Protein AF-A0A2W4MBW8-F1 (afdb_monomer)

Radius of gyration: 52.77 Å; Cα contacts (8 Å, |Δi|>4): 82; chains: 1; bounding box: 98×59×140 Å

Mean predicted aligned error: 17.81 Å

Nearest PDB structures (foldseek):
  8txr-assembly1_C  TM=4.394E-01  e=2.102E-05  Escherichia coli
  8txr-assembly1_A  TM=4.352E-01  e=1.232E-04  Escherichia coli
  4o8t-assembly1_B  TM=6.665E-01  e=8.297E+00  Streptococcus pneumoniae R6

Foldseek 3Di:
DCPVVVVVVVVVVVVVVVVVVVVVVVVVVVVVVVVVVVVVVVCVVPDCVVVVVVVVVVVVVVVVVVVVVVVVVVVVVVVVVVVVVVVCCVPPVLVVLVVVDWFKAFPVRHTDPDLVVDDQQGWIWTHHNDDIDIDGHHDGDDDDDPDPPDDDDDD

Sequence (155 aa):
MHPALALRQRAQHLSGLEQRLARALRHDLAARRARLDRDLARLRYASPAPRVTAASTRLTASRRALGAAMRGRIEHARAHLRLASGKLHTVSPLATLQRGYAIVSDATGAVLSDAAGVRPGDRVQARLARGRLVARVERTLPDDPPGDDAPPGTS

Solvent-accessible surface area (backbone atoms only — not comparable to full-atom values): 9097 Å² total; per-residue (Å²): 136,67,69,70,58,57,51,52,53,53,51,52,51,49,53,53,51,51,54,50,50,57,50,51,53,50,50,52,55,50,53,50,48,58,48,51,53,51,52,52,49,48,51,59,72,68,44,58,61,67,60,50,53,53,49,52,52,50,52,53,52,52,52,52,53,50,54,52,52,51,52,53,52,51,53,51,51,51,52,50,49,52,52,52,52,52,50,50,52,74,71,32,72,64,50,52,19,67,74,75,42,64,54,41,19,43,85,87,66,49,74,60,91,56,65,88,81,59,55,64,71,40,56,34,35,36,38,44,68,78,64,74,46,79,48,64,38,77,71,77,75,82,81,79,75,84,77,86,81,73,79,82,82,90,128

Structure (mmCIF, N/CA/C/O backbone):
data_AF-A0A2W4MBW8-F1
#
_entry.id   AF-A0A2W4MBW8-F1
#
loop_
_atom_site.group_PDB
_atom_site.id
_atom_site.type_symbol
_atom_site.label_atom_id
_atom_site.label_alt_id
_atom_site.label_comp_id
_atom_site.label_asym_id
_atom_site.label_entity_id
_atom_site.label_seq_id
_atom_site.pdbx_PDB_ins_code
_atom_site.Cartn_x
_atom_site.Cartn_y
_atom_site.Cartn_z
_atom_site.occupancy
_atom_site.B_iso_or_equiv
_atom_site.auth_seq_id
_atom_site.auth_comp_id
_atom_site.auth_asym_id
_atom_site.auth_atom_id
_atom_site.pdbx_PDB_model_num
ATOM 1 N N . MET A 1 1 ? 47.587 1.873 -77.554 1.00 48.97 1 MET A N 1
ATOM 2 C CA . MET A 1 1 ? 47.582 1.395 -76.152 1.00 48.97 1 MET A CA 1
ATOM 3 C C . MET A 1 1 ? 46.584 2.227 -75.356 1.00 48.97 1 MET A C 1
ATOM 5 O O . MET A 1 1 ? 46.726 3.439 -75.368 1.00 48.97 1 MET A O 1
ATOM 9 N N . HIS A 1 2 ? 45.591 1.622 -74.690 1.00 60.22 2 HIS A N 1
ATOM 10 C CA . HIS A 1 2 ? 44.594 2.348 -73.878 1.00 60.22 2 HIS A CA 1
ATOM 11 C C . HIS A 1 2 ? 44.741 2.041 -72.366 1.00 60.22 2 HIS A C 1
ATOM 13 O O . HIS A 1 2 ? 43.897 1.351 -71.793 1.00 60.22 2 HIS A O 1
ATOM 19 N N . PRO A 1 3 ? 45.796 2.542 -71.691 1.00 72.44 3 PRO A N 1
ATOM 20 C CA . PRO A 1 3 ? 46.013 2.338 -70.252 1.00 72.44 3 PRO A CA 1
ATOM 21 C C . PRO A 1 3 ? 44.971 3.060 -69.377 1.00 72.44 3 PRO A C 1
ATOM 23 O O . PRO A 1 3 ? 44.592 2.558 -68.319 1.00 72.44 3 PRO A O 1
ATOM 26 N N . ALA A 1 4 ? 44.431 4.191 -69.845 1.00 75.38 4 ALA A N 1
ATOM 27 C CA . ALA A 1 4 ? 43.401 4.952 -69.133 1.00 75.38 4 ALA A CA 1
ATOM 28 C C . ALA A 1 4 ? 42.072 4.182 -68.989 1.00 75.38 4 ALA A C 1
ATOM 30 O O . ALA A 1 4 ? 41.365 4.333 -67.992 1.00 75.38 4 ALA A O 1
ATOM 31 N N . LEU A 1 5 ? 41.741 3.321 -69.957 1.00 78.50 5 LEU A N 1
ATOM 32 C CA . LEU A 1 5 ? 40.487 2.565 -69.959 1.00 78.50 5 LEU A CA 1
ATOM 33 C C . LEU A 1 5 ? 40.525 1.404 -68.950 1.00 78.50 5 LEU A C 1
ATOM 35 O O . LEU A 1 5 ? 39.565 1.197 -68.209 1.00 78.50 5 LEU A O 1
ATOM 39 N N . ALA A 1 6 ? 41.666 0.715 -68.849 1.00 80.31 6 ALA A N 1
ATOM 40 C CA . ALA A 1 6 ? 41.885 -0.356 -67.875 1.00 80.31 6 ALA A CA 1
ATOM 41 C C . ALA A 1 6 ? 41.901 0.163 -66.424 1.00 80.31 6 ALA A C 1
ATOM 43 O O . ALA A 1 6 ? 41.352 -0.481 -65.528 1.00 80.31 6 ALA A O 1
ATOM 44 N N . LEU A 1 7 ? 42.477 1.348 -66.184 1.00 85.94 7 LEU A N 1
ATOM 45 C CA . LEU A 1 7 ? 42.445 1.989 -64.867 1.00 85.94 7 LEU A CA 1
ATOM 46 C C . LEU A 1 7 ? 41.010 2.358 -64.460 1.00 85.94 7 LEU A C 1
ATOM 48 O O . LEU A 1 7 ? 40.602 2.107 -63.326 1.00 85.94 7 LEU A O 1
ATOM 52 N N . ARG A 1 8 ? 40.215 2.880 -65.403 1.00 84.75 8 ARG A N 1
ATOM 53 C CA . ARG A 1 8 ? 38.814 3.254 -65.168 1.00 84.75 8 ARG A CA 1
ATOM 54 C C . ARG A 1 8 ? 37.933 2.043 -64.852 1.00 84.75 8 ARG A C 1
ATOM 56 O O . ARG A 1 8 ? 37.125 2.114 -63.931 1.00 84.75 8 ARG A O 1
ATOM 63 N N . GLN A 1 9 ? 38.127 0.923 -65.551 1.00 86.56 9 GLN A N 1
ATOM 64 C CA . GLN A 1 9 ? 37.427 -0.335 -65.261 1.00 86.56 9 GLN A CA 1
ATOM 65 C C . GLN A 1 9 ? 37.790 -0.895 -63.878 1.00 86.56 9 GLN A C 1
ATOM 67 O O . GLN A 1 9 ? 36.906 -1.321 -63.135 1.00 86.56 9 GLN A O 1
ATOM 72 N N . ARG A 1 10 ? 39.074 -0.847 -63.493 1.00 86.88 10 ARG A N 1
ATOM 73 C CA . ARG A 1 10 ? 39.519 -1.259 -62.149 1.00 86.88 10 ARG A CA 1
ATOM 74 C C . ARG A 1 10 ? 38.924 -0.374 -61.050 1.00 86.88 10 ARG A C 1
ATOM 76 O O . ARG A 1 10 ? 38.456 -0.907 -60.049 1.00 86.88 10 ARG A O 1
ATOM 83 N N . ALA A 1 11 ? 38.870 0.943 -61.256 1.00 90.00 11 ALA A N 1
ATOM 84 C CA . ALA A 1 11 ? 38.243 1.876 -60.317 1.00 90.00 11 ALA A CA 1
ATOM 85 C C . ALA A 1 11 ? 36.728 1.631 -60.173 1.00 90.00 11 ALA A C 1
ATOM 87 O O . ALA A 1 11 ? 36.211 1.594 -59.059 1.00 90.00 11 ALA A O 1
ATOM 88 N N . GLN A 1 12 ? 36.022 1.387 -61.283 1.00 89.50 12 GLN A N 1
ATOM 89 C CA . GLN A 1 12 ? 34.594 1.042 -61.263 1.00 89.50 12 GLN A CA 1
ATOM 90 C C . GLN A 1 12 ? 34.324 -0.269 -60.516 1.00 89.50 12 GLN A C 1
ATOM 92 O O . GLN A 1 12 ? 33.377 -0.350 -59.733 1.00 89.50 12 GLN A O 1
ATOM 97 N N . HIS A 1 13 ? 35.169 -1.284 -60.720 1.00 92.38 13 HIS A N 1
ATOM 98 C CA . HIS A 1 13 ? 35.059 -2.550 -60.001 1.00 92.38 13 HIS A CA 1
ATOM 99 C C . HIS A 1 13 ? 35.279 -2.347 -58.492 1.00 92.38 13 HIS A C 1
ATOM 101 O O . HIS A 1 13 ? 34.478 -2.837 -57.694 1.00 92.38 13 HIS A O 1
ATOM 107 N N . LEU A 1 14 ? 36.292 -1.569 -58.093 1.00 94.31 14 LEU A N 1
ATOM 108 C CA . LEU A 1 14 ? 36.551 -1.265 -56.684 1.00 94.31 14 LEU A CA 1
ATOM 109 C C . LEU A 1 14 ? 35.358 -0.556 -56.025 1.00 94.31 14 LEU A C 1
ATOM 111 O O . LEU A 1 14 ? 34.861 -1.042 -55.011 1.00 94.31 14 LEU A O 1
ATOM 115 N N . SER A 1 15 ? 34.816 0.501 -56.642 1.00 94.12 15 SER A N 1
ATOM 116 C CA . SER A 1 15 ? 33.622 1.178 -56.110 1.00 94.12 15 SER A CA 1
ATOM 117 C C . SER A 1 15 ? 32.407 0.252 -56.014 1.00 94.12 15 SER A C 1
ATOM 119 O O . SER A 1 15 ? 31.639 0.335 -55.055 1.00 94.12 15 SER A O 1
ATOM 121 N N . GLY A 1 16 ? 32.227 -0.667 -56.969 1.00 94.88 16 GLY A N 1
ATOM 122 C CA . GLY A 1 16 ? 31.164 -1.672 -56.900 1.00 94.88 16 GLY A CA 1
ATOM 123 C C . GLY A 1 16 ? 31.325 -2.623 -55.708 1.00 94.88 16 GLY A C 1
ATOM 124 O O . GLY A 1 16 ? 30.345 -2.939 -55.027 1.00 94.88 16 GLY A O 1
ATOM 125 N N . LEU A 1 17 ? 32.556 -3.055 -55.417 1.00 95.56 17 LEU A N 1
ATOM 126 C CA . LEU A 1 17 ? 32.864 -3.895 -54.255 1.00 95.56 17 LEU A CA 1
ATOM 127 C C . LEU A 1 17 ? 32.676 -3.134 -52.937 1.00 95.56 17 LEU A C 1
ATOM 129 O O . LEU A 1 17 ? 32.047 -3.667 -52.021 1.00 95.56 17 LEU A O 1
ATOM 133 N N . GLU A 1 18 ? 33.128 -1.883 -52.857 1.00 96.38 18 GLU A N 1
ATOM 134 C CA . GLU A 1 18 ? 32.943 -1.013 -51.688 1.00 96.38 18 GLU A CA 1
ATOM 135 C C . GLU A 1 18 ? 31.460 -0.786 -51.382 1.00 96.38 18 GLU A C 1
ATOM 137 O O . GLU A 1 18 ? 31.019 -0.954 -50.242 1.00 96.38 18 GLU A O 1
ATOM 142 N N . GLN A 1 19 ? 30.651 -0.479 -52.399 1.00 96.69 19 GLN A N 1
ATOM 143 C CA . GLN A 1 19 ? 29.209 -0.295 -52.229 1.00 96.69 19 GLN A CA 1
ATOM 144 C C . GLN A 1 19 ? 28.515 -1.574 -51.751 1.00 96.69 19 GLN A C 1
ATOM 146 O O . GLN A 1 19 ? 27.622 -1.511 -50.896 1.00 96.69 19 GLN A O 1
ATOM 151 N N . ARG A 1 20 ? 28.918 -2.739 -52.275 1.00 96.44 20 ARG A N 1
ATOM 152 C CA . ARG A 1 20 ? 28.388 -4.041 -51.843 1.00 96.44 20 ARG A CA 1
ATOM 153 C C . ARG A 1 20 ? 28.773 -4.351 -50.401 1.00 96.44 20 ARG A C 1
ATOM 155 O O . ARG A 1 20 ? 27.893 -4.729 -49.628 1.00 96.44 20 ARG A O 1
ATOM 162 N N . LEU A 1 21 ? 30.032 -4.132 -50.021 1.00 96.81 21 LEU A N 1
ATOM 163 C CA . LEU A 1 21 ? 30.504 -4.317 -48.649 1.00 96.81 21 LEU A CA 1
ATOM 164 C C . LEU A 1 21 ? 29.761 -3.387 -47.682 1.00 96.81 21 LEU A C 1
ATOM 166 O O . LEU A 1 21 ? 29.206 -3.843 -46.684 1.00 96.81 21 LEU A O 1
ATOM 170 N N . ALA A 1 22 ? 29.664 -2.099 -48.014 1.00 97.25 22 ALA A N 1
ATOM 171 C CA . ALA A 1 22 ? 28.966 -1.114 -47.193 1.00 97.25 22 ALA A CA 1
ATOM 172 C C . ALA A 1 22 ? 27.475 -1.447 -47.030 1.00 97.25 22 ALA A C 1
ATOM 174 O O . ALA A 1 22 ? 26.869 -1.160 -45.995 1.00 97.25 22 ALA A O 1
ATOM 175 N N . ARG A 1 23 ? 26.845 -2.039 -48.050 1.00 97.38 23 ARG A N 1
ATOM 176 C CA . ARG A 1 23 ? 25.457 -2.511 -47.970 1.00 97.38 23 ARG A CA 1
ATOM 177 C C . ARG A 1 23 ? 25.340 -3.758 -47.090 1.00 97.38 23 ARG A C 1
ATOM 179 O O . ARG A 1 23 ? 24.465 -3.791 -46.230 1.00 97.38 23 ARG A O 1
ATOM 186 N N . ALA A 1 24 ? 26.230 -4.735 -47.256 1.00 97.38 24 ALA A N 1
ATOM 187 C CA . ALA A 1 24 ? 26.249 -5.953 -46.448 1.00 97.38 24 ALA A CA 1
ATOM 188 C C . ALA A 1 24 ? 26.452 -5.648 -44.955 1.00 97.38 24 ALA A C 1
ATOM 190 O O . ALA A 1 24 ? 25.684 -6.128 -44.125 1.00 97.38 24 ALA A O 1
ATOM 191 N N . LEU A 1 25 ? 27.406 -4.773 -44.620 1.00 97.75 25 LEU A N 1
ATOM 192 C CA . LEU A 1 25 ? 27.659 -4.345 -43.241 1.00 97.75 25 LEU A CA 1
ATOM 193 C C . LEU A 1 25 ? 26.455 -3.625 -42.625 1.00 97.75 25 LEU A C 1
ATOM 195 O O . LEU A 1 25 ? 26.090 -3.893 -41.482 1.00 97.75 25 LEU A O 1
ATOM 199 N N . ARG A 1 26 ? 25.798 -2.738 -43.386 1.00 98.06 26 ARG A N 1
ATOM 200 C CA . ARG A 1 26 ? 24.576 -2.063 -42.924 1.00 98.06 26 ARG A CA 1
ATOM 201 C C . ARG A 1 26 ? 23.446 -3.0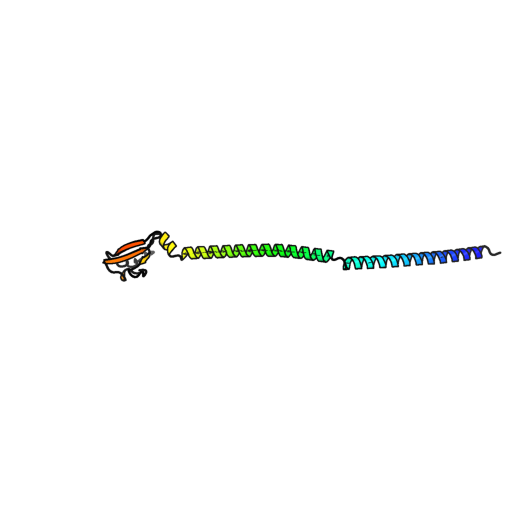51 -42.650 1.00 98.06 26 ARG A C 1
ATOM 203 O O . ARG A 1 26 ? 22.780 -2.924 -41.624 1.00 98.06 26 ARG A O 1
ATOM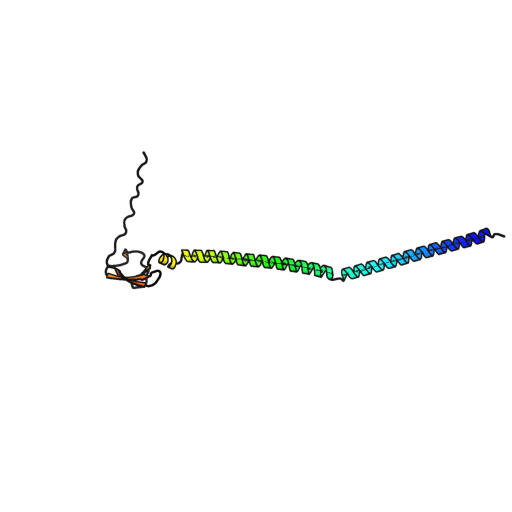 210 N N . HIS A 1 27 ? 23.247 -4.034 -43.527 1.00 97.56 27 HIS A N 1
ATOM 211 C CA . HIS A 1 27 ? 22.235 -5.067 -43.314 1.00 97.56 27 HIS A CA 1
ATOM 212 C C . HIS A 1 27 ? 22.546 -5.947 -42.102 1.00 97.56 27 HIS A C 1
ATOM 214 O O . HIS A 1 27 ? 21.644 -6.186 -41.302 1.00 97.56 27 HIS A O 1
ATOM 220 N N . ASP A 1 28 ? 23.796 -6.379 -41.924 1.00 98.00 28 ASP A N 1
ATOM 221 C CA . ASP A 1 28 ? 24.191 -7.200 -40.772 1.00 98.00 28 ASP A CA 1
ATOM 222 C C . ASP A 1 28 ? 24.002 -6.440 -39.449 1.00 98.00 28 ASP A C 1
ATOM 224 O O . ASP A 1 28 ? 23.369 -6.944 -38.520 1.00 98.00 28 ASP A O 1
ATOM 228 N N . LEU A 1 29 ? 24.440 -5.178 -39.377 1.00 98.25 29 LEU A N 1
ATOM 229 C CA . LEU A 1 29 ? 24.229 -4.339 -38.192 1.00 98.25 29 LEU A CA 1
ATOM 230 C C . LEU A 1 29 ? 22.742 -4.120 -37.885 1.00 98.25 29 LEU A C 1
ATOM 232 O O . LEU A 1 29 ? 22.344 -4.181 -36.718 1.00 98.25 29 LEU A O 1
ATOM 236 N N . ALA A 1 30 ? 21.915 -3.885 -38.906 1.00 97.94 30 ALA A N 1
ATOM 237 C CA . ALA A 1 30 ? 20.472 -3.736 -38.732 1.00 97.94 30 ALA A CA 1
ATOM 238 C C . ALA A 1 30 ? 19.828 -5.036 -38.221 1.00 97.94 30 ALA A C 1
ATOM 240 O O . ALA A 1 30 ? 19.035 -5.004 -37.278 1.00 97.94 30 ALA A O 1
ATOM 241 N N . ALA A 1 31 ? 20.216 -6.186 -38.779 1.00 97.69 31 ALA A N 1
ATOM 242 C CA . ALA A 1 31 ? 19.717 -7.490 -38.355 1.00 97.69 31 ALA A CA 1
ATOM 243 C C . ALA A 1 31 ? 20.121 -7.825 -36.910 1.00 97.69 31 ALA A C 1
ATOM 245 O O . ALA A 1 31 ? 19.301 -8.333 -36.137 1.00 97.69 31 ALA A O 1
ATOM 246 N N . ARG A 1 32 ? 21.361 -7.504 -36.517 1.00 97.75 32 ARG A N 1
ATOM 247 C CA . ARG A 1 32 ? 21.849 -7.683 -35.141 1.00 97.75 32 ARG A CA 1
ATOM 248 C C . ARG A 1 32 ? 21.116 -6.785 -34.150 1.00 97.75 32 ARG A C 1
ATOM 250 O O . ARG A 1 32 ? 20.703 -7.282 -33.105 1.00 97.75 32 ARG A O 1
ATOM 257 N N . ARG A 1 33 ? 20.881 -5.510 -34.487 1.00 97.88 33 ARG A N 1
ATOM 258 C CA . ARG A 1 33 ? 20.063 -4.597 -33.663 1.00 97.88 33 ARG A CA 1
ATOM 259 C C . ARG A 1 33 ? 18.643 -5.124 -33.480 1.00 97.88 33 ARG A C 1
ATOM 261 O O . ARG A 1 33 ? 18.213 -5.308 -32.351 1.00 97.88 33 ARG A O 1
ATOM 268 N N . ALA A 1 34 ? 17.979 -5.514 -34.567 1.00 97.25 34 ALA A N 1
ATOM 269 C CA . ALA A 1 34 ? 16.630 -6.076 -34.499 1.00 97.25 34 ALA A CA 1
ATOM 270 C C . ALA A 1 34 ? 16.556 -7.396 -33.703 1.00 97.25 34 ALA A C 1
ATOM 272 O O . ALA A 1 34 ? 15.518 -7.733 -33.130 1.00 97.25 34 ALA A O 1
ATOM 273 N N . ARG A 1 35 ? 17.631 -8.195 -33.673 1.00 97.31 35 ARG A N 1
ATOM 274 C CA . ARG A 1 35 ? 17.718 -9.376 -32.799 1.00 97.31 35 ARG A CA 1
ATOM 275 C C . ARG A 1 35 ? 17.838 -8.965 -31.331 1.00 97.31 35 ARG A C 1
ATOM 277 O O . ARG A 1 35 ? 17.057 -9.450 -30.521 1.00 97.31 35 ARG A O 1
ATOM 284 N N . LEU A 1 36 ? 18.746 -8.044 -31.022 1.00 97.00 36 LEU A N 1
ATOM 285 C CA . LEU A 1 36 ? 18.971 -7.548 -29.665 1.00 97.00 36 LEU A CA 1
ATOM 286 C C . LEU A 1 36 ? 17.710 -6.896 -29.079 1.00 97.00 36 LEU A C 1
ATOM 288 O O . LEU A 1 36 ? 17.339 -7.197 -27.947 1.00 97.00 36 LEU A O 1
ATOM 292 N N . ASP A 1 37 ? 16.993 -6.096 -29.868 1.00 96.06 37 ASP A N 1
ATOM 293 C CA . ASP A 1 37 ? 15.735 -5.474 -29.443 1.00 96.06 37 ASP A CA 1
ATOM 294 C C . ASP A 1 37 ? 14.657 -6.520 -29.125 1.00 96.06 37 ASP A C 1
ATOM 296 O O . ASP A 1 37 ? 13.960 -6.416 -28.113 1.00 96.06 37 ASP A O 1
ATOM 300 N N . ARG A 1 38 ? 14.549 -7.579 -29.942 1.00 94.81 38 ARG A N 1
ATOM 301 C CA . ARG A 1 38 ? 13.626 -8.698 -29.686 1.00 94.81 38 ARG A CA 1
ATOM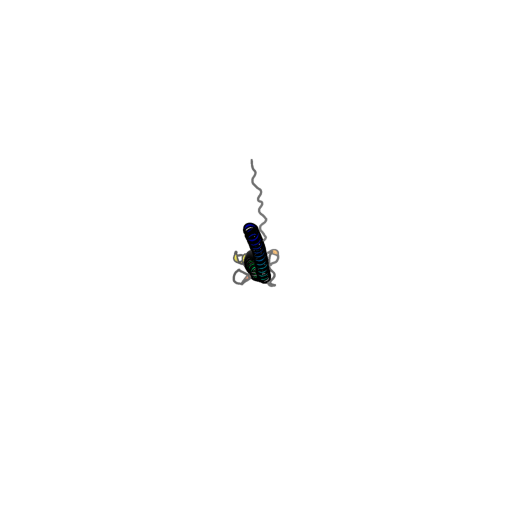 302 C C . ARG A 1 38 ? 13.996 -9.480 -28.430 1.00 94.81 38 ARG A C 1
ATOM 304 O O . ARG A 1 38 ? 13.103 -9.895 -27.692 1.00 94.81 38 ARG A O 1
ATOM 311 N N . ASP A 1 39 ? 15.281 -9.693 -28.181 1.00 93.06 39 ASP A N 1
ATOM 312 C CA . ASP A 1 39 ? 15.750 -10.427 -27.005 1.00 93.06 39 ASP A CA 1
ATOM 313 C C . ASP A 1 39 ? 15.555 -9.606 -25.724 1.00 93.06 39 ASP A C 1
ATOM 315 O O . ASP A 1 39 ? 15.057 -10.136 -24.730 1.00 93.06 39 ASP A O 1
ATOM 319 N N . LEU A 1 40 ? 15.805 -8.293 -25.765 1.00 91.06 40 LEU A N 1
ATOM 320 C CA . LEU A 1 40 ? 15.484 -7.381 -24.663 1.00 91.06 40 LEU A CA 1
ATOM 321 C C . LEU A 1 40 ? 13.977 -7.286 -24.409 1.00 91.06 40 LEU A C 1
ATOM 323 O O . LEU A 1 40 ? 13.553 -7.278 -23.253 1.00 91.06 40 LEU A O 1
ATOM 327 N N . ALA A 1 41 ? 13.155 -7.234 -25.460 1.00 87.25 41 ALA A N 1
ATOM 328 C CA . ALA A 1 41 ? 11.700 -7.246 -25.322 1.00 87.25 41 ALA A CA 1
ATOM 329 C C . ALA A 1 41 ? 11.213 -8.550 -24.672 1.00 87.25 41 ALA A C 1
ATOM 331 O O . ALA A 1 41 ? 10.413 -8.505 -23.736 1.00 87.25 41 ALA A O 1
ATOM 332 N N . ARG A 1 42 ? 11.750 -9.702 -25.098 1.00 87.81 42 ARG A N 1
ATOM 333 C CA . ARG A 1 42 ? 11.463 -11.003 -24.475 1.00 87.81 42 ARG A CA 1
ATOM 334 C C . ARG A 1 42 ? 11.899 -11.048 -23.018 1.00 87.81 42 ARG A C 1
ATOM 336 O O . ARG A 1 42 ? 11.108 -11.470 -22.183 1.00 87.81 42 ARG A O 1
ATOM 343 N N . LEU A 1 43 ? 13.097 -10.563 -22.696 1.00 86.44 43 LEU A N 1
ATOM 344 C CA . LEU A 1 43 ? 13.588 -10.511 -21.319 1.00 86.44 43 LEU A CA 1
ATOM 345 C C . LEU A 1 43 ? 12.710 -9.613 -20.438 1.00 86.44 43 LEU A C 1
ATOM 347 O O . LEU A 1 43 ? 12.386 -9.981 -19.314 1.00 86.44 43 LEU A O 1
ATOM 351 N N . ARG A 1 44 ? 12.277 -8.456 -20.951 1.00 81.88 44 ARG A N 1
ATOM 352 C CA . ARG A 1 44 ? 11.362 -7.545 -20.244 1.00 81.88 44 ARG A CA 1
ATOM 353 C C . ARG A 1 44 ? 9.994 -8.172 -20.001 1.00 81.88 44 ARG A C 1
ATOM 355 O O . ARG A 1 44 ? 9.452 -8.004 -18.916 1.00 81.88 44 ARG A O 1
ATOM 362 N N . TYR A 1 45 ? 9.458 -8.890 -20.985 1.00 79.75 45 TYR A N 1
ATOM 363 C CA . TYR A 1 45 ? 8.153 -9.541 -20.871 1.00 79.75 45 TYR A CA 1
ATOM 364 C C . TYR A 1 45 ? 8.197 -10.780 -19.965 1.00 79.75 45 TYR A C 1
ATOM 366 O O . TYR A 1 45 ? 7.270 -11.027 -19.198 1.00 79.75 45 TYR A O 1
ATOM 374 N N . ALA A 1 46 ? 9.295 -11.536 -20.021 1.00 79.38 46 ALA A N 1
ATOM 375 C CA . ALA A 1 46 ? 9.541 -12.677 -19.148 1.00 79.38 46 ALA A CA 1
ATOM 376 C C . ALA A 1 46 ? 9.922 -12.257 -17.720 1.00 79.38 46 ALA A C 1
ATOM 378 O O . ALA A 1 46 ? 9.769 -13.053 -16.796 1.00 79.38 46 ALA A O 1
ATOM 379 N N . SER A 1 47 ? 10.411 -11.027 -17.516 1.00 78.50 47 SER A N 1
ATOM 380 C CA . SER A 1 47 ? 10.822 -10.559 -16.196 1.00 78.50 47 SER A CA 1
ATOM 381 C C . SER A 1 47 ? 9.604 -10.325 -15.295 1.00 78.50 47 SER A C 1
ATOM 383 O O . SER A 1 47 ? 8.784 -9.442 -15.562 1.00 78.50 47 SER A O 1
ATOM 385 N N . PRO A 1 48 ? 9.486 -11.052 -14.171 1.00 79.81 48 PRO A N 1
ATOM 386 C CA . PRO A 1 48 ? 8.407 -10.848 -13.214 1.00 79.81 48 PRO A CA 1
ATOM 387 C C . PRO A 1 48 ? 8.619 -9.591 -12.358 1.00 79.81 48 PRO A C 1
ATOM 389 O O . PRO A 1 48 ? 7.718 -9.222 -11.607 1.00 79.81 48 PRO A O 1
ATOM 392 N N . ALA A 1 49 ? 9.771 -8.915 -12.454 1.00 84.38 49 ALA A N 1
ATOM 393 C CA . ALA A 1 49 ? 10.140 -7.819 -11.559 1.00 84.38 49 ALA A CA 1
ATOM 394 C C . ALA A 1 49 ? 9.096 -6.684 -11.498 1.00 84.38 49 ALA A C 1
ATOM 396 O O . ALA A 1 49 ? 8.713 -6.314 -10.387 1.00 84.38 49 ALA A O 1
ATOM 397 N N . PRO A 1 50 ? 8.529 -6.179 -12.615 1.00 84.12 50 PRO A N 1
ATOM 398 C CA . PRO A 1 50 ? 7.488 -5.149 -12.548 1.00 84.12 50 PRO A CA 1
ATOM 399 C C . PRO A 1 50 ? 6.218 -5.641 -11.842 1.00 84.12 50 PRO A C 1
ATOM 401 O O . PRO A 1 50 ? 5.610 -4.907 -11.062 1.00 84.12 50 PRO A O 1
ATOM 404 N N . ARG A 1 51 ? 5.835 -6.906 -12.070 1.00 85.31 51 ARG A N 1
ATOM 405 C CA . ARG A 1 51 ? 4.664 -7.530 -11.433 1.00 85.31 51 ARG A CA 1
ATOM 406 C C . ARG A 1 51 ? 4.879 -7.711 -9.933 1.00 85.31 51 ARG A C 1
ATOM 408 O O . ARG A 1 51 ? 3.965 -7.439 -9.159 1.00 85.31 51 ARG A O 1
ATOM 415 N N . VAL A 1 52 ? 6.078 -8.124 -9.526 1.00 89.88 52 VAL A N 1
ATOM 416 C CA . VAL A 1 52 ? 6.460 -8.271 -8.115 1.00 89.88 52 VAL A CA 1
ATOM 417 C C . VAL A 1 52 ? 6.470 -6.911 -7.421 1.00 89.88 52 VAL A C 1
ATOM 419 O O . VAL A 1 52 ? 5.861 -6.774 -6.364 1.00 89.88 52 VAL A O 1
ATOM 422 N N . THR A 1 53 ? 7.064 -5.882 -8.029 1.00 92.75 53 THR A N 1
ATOM 423 C CA . THR A 1 53 ? 7.054 -4.521 -7.473 1.00 92.75 53 THR A CA 1
ATOM 424 C C . THR A 1 53 ? 5.628 -3.993 -7.315 1.00 92.75 53 THR A C 1
ATOM 426 O O . THR A 1 53 ? 5.264 -3.521 -6.238 1.00 92.75 53 THR A O 1
ATOM 429 N N . ALA A 1 54 ? 4.781 -4.136 -8.339 1.00 91.81 54 ALA A N 1
ATOM 430 C CA . ALA A 1 54 ? 3.380 -3.724 -8.264 1.00 91.81 54 ALA A CA 1
ATOM 431 C C . ALA A 1 54 ? 2.605 -4.485 -7.170 1.00 91.81 54 ALA A C 1
ATOM 433 O O . ALA A 1 54 ? 1.827 -3.884 -6.423 1.00 91.81 54 ALA A O 1
ATOM 434 N N . ALA A 1 55 ? 2.831 -5.796 -7.039 1.00 93.00 55 ALA A N 1
ATOM 435 C CA . ALA A 1 55 ? 2.220 -6.613 -5.994 1.00 93.00 55 ALA A CA 1
ATOM 436 C C . ALA A 1 55 ? 2.679 -6.194 -4.587 1.00 93.00 55 ALA A C 1
ATOM 438 O O . ALA A 1 55 ? 1.839 -6.046 -3.699 1.00 93.00 55 ALA A O 1
ATOM 439 N N . SER A 1 56 ? 3.972 -5.929 -4.391 1.00 95.69 56 SER A N 1
ATOM 440 C CA . SER A 1 56 ? 4.537 -5.460 -3.119 1.00 95.69 56 SER A CA 1
ATOM 441 C C . SER A 1 56 ? 4.000 -4.087 -2.710 1.00 95.69 56 SER A C 1
ATOM 443 O O . SER A 1 56 ? 3.635 -3.880 -1.546 1.00 95.69 56 SER A O 1
ATOM 445 N N . THR A 1 57 ? 3.871 -3.157 -3.660 1.00 96.31 57 THR A N 1
ATOM 446 C CA . THR A 1 57 ? 3.251 -1.845 -3.421 1.00 96.31 57 THR A CA 1
ATOM 447 C C . THR A 1 57 ? 1.789 -1.995 -3.002 1.00 96.31 57 THR A C 1
ATOM 449 O O . THR A 1 57 ? 1.378 -1.423 -1.989 1.00 96.31 57 THR A O 1
ATOM 452 N N . ARG A 1 58 ? 1.013 -2.825 -3.716 1.00 96.94 58 ARG A N 1
ATOM 453 C CA . ARG A 1 58 ? -0.386 -3.122 -3.362 1.00 96.94 58 ARG A CA 1
ATOM 454 C C . ARG A 1 58 ? -0.504 -3.744 -1.973 1.00 96.94 58 ARG A C 1
ATOM 456 O O . ARG A 1 58 ? -1.312 -3.282 -1.175 1.00 96.94 58 ARG A O 1
ATOM 463 N N . LEU A 1 59 ? 0.331 -4.734 -1.656 1.00 97.50 59 LEU A N 1
ATOM 464 C CA . LEU A 1 59 ? 0.350 -5.383 -0.344 1.00 97.50 59 LEU A CA 1
ATOM 465 C C . LEU A 1 59 ? 0.616 -4.375 0.780 1.00 97.50 59 LEU A C 1
ATOM 467 O O . LEU A 1 59 ? -0.050 -4.399 1.815 1.00 97.50 59 LEU A O 1
ATOM 471 N N . THR A 1 60 ? 1.568 -3.468 0.571 1.00 97.88 60 THR A N 1
ATOM 472 C CA . THR A 1 60 ? 1.926 -2.436 1.552 1.00 97.88 60 THR A CA 1
ATOM 473 C C . THR A 1 60 ? 0.772 -1.461 1.779 1.00 97.88 60 THR A C 1
ATOM 475 O O . THR A 1 60 ? 0.441 -1.156 2.927 1.00 97.88 60 THR A O 1
ATOM 478 N N . ALA A 1 61 ? 0.112 -1.018 0.704 1.00 97.56 61 ALA A N 1
ATOM 479 C CA . ALA A 1 61 ? -1.068 -0.162 0.787 1.00 97.56 61 ALA A CA 1
ATOM 480 C C . ALA A 1 61 ? -2.226 -0.857 1.526 1.00 97.56 61 ALA A C 1
ATOM 482 O O . ALA A 1 61 ? -2.777 -0.291 2.472 1.00 97.56 61 ALA A O 1
ATOM 483 N N . SER A 1 62 ? -2.535 -2.111 1.175 1.00 97.56 62 SER A N 1
ATOM 484 C CA . SER A 1 62 ? -3.584 -2.898 1.835 1.00 97.56 62 SER A CA 1
ATOM 485 C C . SER A 1 62 ? -3.302 -3.119 3.322 1.00 97.56 62 SER A C 1
ATOM 487 O O . SER A 1 62 ? -4.210 -2.976 4.139 1.00 97.56 62 SER A O 1
ATOM 489 N N . ARG A 1 63 ? -2.048 -3.397 3.708 1.00 97.94 63 ARG A N 1
ATOM 490 C CA . ARG A 1 63 ? -1.656 -3.536 5.123 1.00 97.94 63 ARG A CA 1
ATOM 491 C C . ARG A 1 63 ? -1.876 -2.247 5.913 1.00 97.94 63 ARG A C 1
ATOM 493 O O . ARG A 1 63 ? -2.400 -2.294 7.025 1.00 97.94 63 ARG A O 1
ATOM 500 N N . ARG A 1 64 ? -1.513 -1.093 5.343 1.00 97.31 64 ARG A N 1
ATOM 501 C CA . ARG A 1 64 ? -1.738 0.215 5.984 1.00 97.31 64 ARG A CA 1
ATOM 502 C C . ARG A 1 64 ? -3.228 0.509 6.154 1.00 97.31 64 ARG A C 1
ATOM 504 O O . ARG A 1 64 ? -3.641 0.888 7.249 1.00 97.31 64 ARG A O 1
ATOM 511 N N . ALA A 1 65 ? -4.019 0.286 5.105 1.00 97.56 65 ALA A N 1
ATOM 512 C CA . ALA A 1 65 ? -5.465 0.491 5.132 1.00 97.56 65 ALA A CA 1
ATOM 513 C C . ALA A 1 65 ? -6.148 -0.410 6.175 1.00 97.56 65 ALA A C 1
ATOM 515 O O . ALA A 1 65 ? -6.935 0.077 6.986 1.00 97.56 65 ALA A O 1
ATOM 516 N N . LEU A 1 66 ? -5.780 -1.696 6.223 1.00 97.69 66 LEU A N 1
ATOM 517 C CA . LEU A 1 66 ? -6.293 -2.639 7.218 1.00 97.69 66 LEU A CA 1
ATOM 518 C C . LEU A 1 66 ? -5.967 -2.187 8.646 1.00 97.69 66 LEU A C 1
ATOM 520 O O . LEU A 1 66 ? -6.853 -2.150 9.497 1.00 97.69 66 LEU A O 1
ATOM 524 N N . GLY A 1 67 ? -4.718 -1.787 8.905 1.00 97.88 67 GLY A N 1
ATOM 525 C CA . GLY A 1 67 ? -4.311 -1.298 10.222 1.00 97.88 67 GLY A CA 1
ATOM 526 C C . GLY A 1 67 ? -5.094 -0.057 10.662 1.00 97.88 67 GLY A C 1
ATOM 527 O O . GLY A 1 67 ? -5.493 0.040 11.822 1.00 97.88 67 GLY A O 1
ATOM 528 N N . ALA A 1 68 ? -5.352 0.881 9.746 1.00 97.12 68 ALA A N 1
ATOM 529 C CA . ALA A 1 68 ? -6.160 2.065 10.033 1.00 9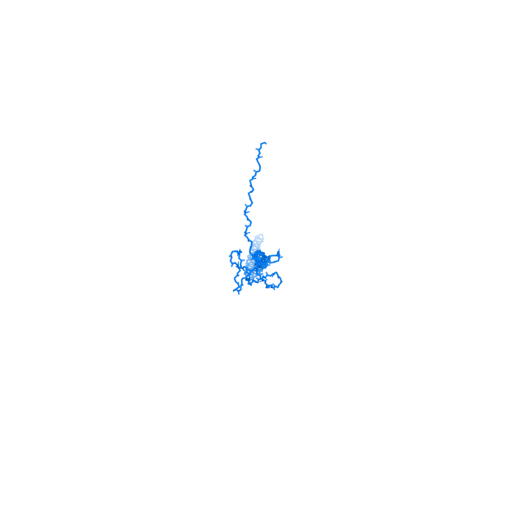7.12 68 ALA A CA 1
ATOM 530 C C . ALA A 1 68 ? -7.625 1.703 10.328 1.00 97.12 68 ALA A C 1
ATOM 532 O O . ALA A 1 68 ? -8.174 2.152 11.335 1.00 97.12 68 ALA A O 1
ATOM 533 N N . ALA A 1 69 ? -8.226 0.835 9.509 1.00 97.31 69 ALA A N 1
ATOM 534 C CA . ALA A 1 69 ? -9.602 0.380 9.689 1.00 97.31 69 ALA A CA 1
ATOM 535 C C . ALA A 1 69 ? -9.796 -0.367 11.019 1.00 97.31 69 ALA A C 1
ATOM 537 O O . ALA A 1 69 ? -10.765 -0.118 11.736 1.00 97.31 69 ALA A O 1
ATOM 538 N N . MET A 1 70 ? -8.855 -1.242 11.390 1.00 97.69 70 MET A N 1
ATOM 539 C CA . MET A 1 70 ? -8.894 -1.956 12.670 1.00 97.69 70 MET A CA 1
ATOM 540 C C . MET A 1 70 ? -8.832 -1.000 13.861 1.00 97.69 70 MET A C 1
ATOM 542 O O . MET A 1 70 ? -9.646 -1.122 14.775 1.00 97.69 70 MET A O 1
ATOM 546 N N . ARG A 1 71 ? -7.913 -0.024 13.844 1.00 97.50 71 ARG A N 1
ATOM 547 C CA . ARG A 1 71 ? -7.831 0.991 14.906 1.00 97.50 71 ARG A CA 1
ATOM 548 C C . ARG A 1 71 ? -9.131 1.783 15.023 1.00 97.50 71 ARG A C 1
ATOM 550 O O . ARG A 1 71 ? -9.651 1.912 16.12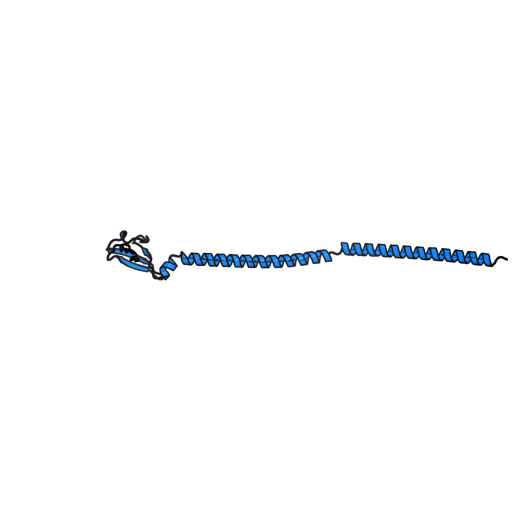6 1.00 97.50 71 ARG A O 1
ATOM 557 N N . GLY A 1 72 ? -9.693 2.227 13.897 1.00 96.81 72 GLY A N 1
ATOM 558 C CA . GLY A 1 72 ? -10.978 2.931 13.879 1.00 96.81 72 GLY A CA 1
ATOM 559 C C . GLY A 1 72 ? -12.116 2.101 14.480 1.00 96.81 72 GLY A C 1
ATOM 560 O O . GLY A 1 72 ? -12.863 2.597 15.321 1.00 96.81 72 GLY A O 1
ATOM 561 N N . ARG A 1 73 ? -12.211 0.811 14.126 1.00 97.00 73 ARG A N 1
ATOM 562 C CA . ARG A 1 73 ? -13.217 -0.104 14.695 1.00 97.00 73 ARG A CA 1
ATOM 563 C C . ARG A 1 73 ? -13.058 -0.287 16.202 1.00 97.00 73 ARG A C 1
ATOM 565 O O . ARG A 1 73 ? -14.059 -0.277 16.914 1.00 97.00 73 ARG A O 1
ATOM 572 N N . ILE A 1 74 ? -11.827 -0.451 16.686 1.00 97.75 74 ILE A N 1
ATOM 573 C CA . ILE A 1 74 ? -11.546 -0.611 18.120 1.00 97.75 74 ILE A CA 1
ATOM 574 C C . ILE A 1 74 ? -11.925 0.660 18.885 1.00 97.75 74 ILE A C 1
ATOM 576 O O . ILE A 1 74 ? -12.612 0.570 19.902 1.00 97.75 74 ILE A O 1
ATOM 580 N N . GLU A 1 75 ? -11.534 1.836 18.395 1.00 96.94 75 GLU A N 1
ATOM 581 C CA . GLU A 1 75 ? -11.871 3.103 19.052 1.00 96.94 75 GLU A CA 1
ATOM 582 C C . GLU A 1 75 ? -13.378 3.359 19.070 1.00 96.94 75 GLU A C 1
ATOM 584 O O . GLU A 1 75 ? -13.928 3.754 20.101 1.00 96.94 75 GLU A O 1
ATOM 589 N N . HIS A 1 76 ? -14.078 3.037 17.980 1.00 95.50 76 HIS A N 1
ATOM 590 C CA . HIS A 1 76 ? -15.530 3.160 17.941 1.00 95.50 76 HIS A CA 1
ATOM 591 C C . HIS A 1 76 ? -16.217 2.201 18.927 1.00 95.50 76 HIS A C 1
ATOM 593 O O . HIS A 1 76 ? -17.124 2.616 19.655 1.00 95.50 76 HIS A O 1
ATOM 599 N N . ALA A 1 77 ? -15.766 0.945 19.001 1.00 93.31 77 ALA A N 1
ATOM 600 C CA . ALA A 1 77 ? -16.286 -0.028 19.959 1.00 93.31 77 ALA A CA 1
ATOM 601 C C . ALA A 1 77 ? -16.034 0.413 21.411 1.00 93.31 77 ALA A C 1
ATOM 603 O O . ALA A 1 77 ? -16.934 0.327 22.246 1.00 93.31 77 ALA A O 1
ATOM 604 N N . ARG A 1 78 ? -14.846 0.961 21.708 1.00 93.88 78 ARG A N 1
ATOM 605 C CA . ARG A 1 78 ? -14.517 1.534 23.024 1.00 93.88 78 ARG A CA 1
ATOM 606 C C . ARG A 1 78 ? -15.417 2.715 23.374 1.00 93.88 78 ARG A C 1
ATOM 608 O O . ARG A 1 78 ? -15.894 2.795 24.503 1.00 93.88 78 ARG A O 1
ATOM 615 N N . ALA A 1 79 ? -15.667 3.619 22.429 1.00 92.00 79 ALA A N 1
ATOM 616 C CA . ALA A 1 79 ? -16.571 4.747 22.639 1.00 92.00 79 ALA A CA 1
ATOM 617 C C . ALA A 1 79 ? -18.003 4.277 22.928 1.00 92.00 79 ALA A C 1
ATOM 619 O O . ALA A 1 79 ? -18.616 4.738 23.890 1.00 92.00 79 ALA A O 1
ATOM 620 N N . HIS A 1 80 ? -18.500 3.308 22.157 1.00 91.31 80 HIS A N 1
ATOM 621 C CA . HIS A 1 80 ? -19.825 2.732 22.368 1.00 91.31 80 HIS A CA 1
ATOM 622 C C . HIS A 1 80 ? -19.936 2.041 23.733 1.00 91.31 80 HIS A C 1
ATOM 624 O O . HIS A 1 80 ? -20.909 2.254 24.454 1.00 91.31 80 HIS A O 1
ATOM 630 N N . LEU A 1 81 ? -18.914 1.275 24.128 1.00 92.06 81 LEU A N 1
ATOM 631 C CA . LEU A 1 81 ? -18.860 0.641 25.443 1.00 92.06 81 LEU A CA 1
ATOM 632 C C . LEU A 1 81 ? -18.879 1.678 26.572 1.00 92.06 81 LEU A C 1
ATOM 634 O O . LEU A 1 81 ? -19.654 1.529 27.509 1.00 92.06 81 LEU A O 1
ATOM 638 N N . ARG A 1 82 ? -18.086 2.755 26.477 1.00 87.94 82 ARG A N 1
ATOM 639 C CA . ARG A 1 82 ? -18.100 3.835 27.481 1.00 87.94 82 ARG A CA 1
ATOM 640 C C . ARG A 1 82 ? -19.481 4.474 27.613 1.00 87.94 82 ARG A C 1
ATOM 642 O O . ARG A 1 82 ? -19.940 4.686 28.731 1.00 87.94 82 ARG A O 1
ATOM 649 N N . LEU A 1 83 ? -20.150 4.747 26.492 1.00 86.12 83 LEU A N 1
ATOM 650 C CA . LEU A 1 83 ? -21.501 5.311 26.492 1.00 86.12 83 LEU A CA 1
ATOM 651 C C . LEU A 1 83 ? -22.517 4.349 27.116 1.00 86.12 83 LEU A C 1
ATOM 653 O O . LEU A 1 83 ? -23.328 4.768 27.938 1.00 86.12 83 LEU A O 1
ATOM 657 N N . ALA A 1 84 ? -22.460 3.065 26.760 1.00 80.62 84 ALA A N 1
ATOM 658 C CA . ALA A 1 84 ? -23.335 2.043 27.324 1.00 80.62 84 ALA A CA 1
ATOM 659 C C . ALA A 1 84 ? -23.112 1.873 28.836 1.00 80.62 84 ALA A C 1
ATOM 661 O O . ALA A 1 84 ? -24.079 1.858 29.593 1.00 80.62 84 ALA A O 1
ATOM 662 N N . SER A 1 85 ? -21.857 1.832 29.293 1.00 77.94 85 SER A N 1
ATOM 663 C CA . SER A 1 85 ? -21.513 1.753 30.718 1.00 77.94 85 SER A CA 1
ATOM 664 C C . SER A 1 85 ? -21.941 2.997 31.498 1.00 77.94 85 SER A C 1
ATOM 666 O O . SER A 1 85 ? -22.431 2.871 32.619 1.00 77.94 85 SER A O 1
ATOM 668 N N . GLY A 1 86 ? -21.796 4.189 30.908 1.00 72.25 86 GLY A N 1
ATOM 669 C CA . GLY A 1 86 ? -22.275 5.440 31.499 1.00 72.25 86 GLY A CA 1
ATOM 670 C C . GLY A 1 86 ? -23.795 5.452 31.661 1.00 72.25 86 GLY A C 1
ATOM 671 O O . GLY A 1 86 ? -24.289 5.771 32.738 1.00 72.25 86 GLY A O 1
ATOM 672 N N . LYS A 1 87 ? -24.533 5.008 30.633 1.00 67.62 87 LYS A N 1
ATOM 673 C CA . LYS A 1 87 ? -25.989 4.822 30.715 1.00 67.62 87 LYS A CA 1
ATOM 674 C C . LYS A 1 87 ? -26.360 3.792 31.780 1.00 67.62 87 LYS A C 1
ATOM 676 O O . LYS A 1 87 ? -27.236 4.049 32.589 1.00 67.62 87 LYS A O 1
ATOM 681 N N . LEU A 1 88 ? -25.668 2.656 31.845 1.00 62.06 88 LEU A N 1
ATOM 682 C CA . LEU A 1 88 ? -25.946 1.638 32.859 1.00 62.06 88 LEU A CA 1
ATOM 683 C C . LEU A 1 88 ? -25.729 2.171 34.286 1.00 62.06 88 LEU A C 1
ATOM 685 O O . LEU A 1 88 ? -26.490 1.832 35.184 1.00 62.06 88 LEU A O 1
ATOM 689 N N . HIS A 1 89 ? -24.739 3.044 34.492 1.00 57.03 89 HIS A N 1
ATOM 690 C CA . HIS A 1 89 ? -24.543 3.730 35.772 1.00 57.03 89 HIS A CA 1
ATOM 691 C C . HIS A 1 89 ? -25.688 4.685 36.124 1.00 57.03 89 HIS A C 1
ATOM 693 O O . HIS A 1 89 ? -26.020 4.797 37.299 1.00 57.03 89 HIS A O 1
ATOM 699 N N . THR A 1 90 ? -26.309 5.355 35.151 1.00 53.75 90 THR A N 1
ATOM 700 C CA . THR A 1 90 ? -27.405 6.297 35.427 1.00 53.75 90 THR A CA 1
ATOM 701 C C . THR A 1 90 ? -28.759 5.621 35.637 1.00 53.75 90 THR A C 1
ATOM 703 O O . THR A 1 90 ? -29.581 6.173 36.360 1.00 53.75 90 THR A O 1
ATOM 706 N N . VAL A 1 91 ? -28.992 4.431 35.069 1.00 53.69 91 VAL A N 1
ATOM 707 C CA . VAL A 1 91 ? -30.222 3.635 35.301 1.00 53.69 91 VAL A CA 1
ATOM 708 C C . VAL A 1 91 ? -30.069 2.515 36.336 1.00 53.69 91 VAL A C 1
ATOM 710 O O . VAL A 1 91 ? -31.040 1.822 36.628 1.00 53.69 91 VAL A O 1
ATOM 713 N N . SER A 1 92 ? -28.887 2.314 36.926 1.00 46.00 92 SER A N 1
ATOM 714 C CA . SER A 1 92 ? -28.710 1.279 37.949 1.00 46.00 9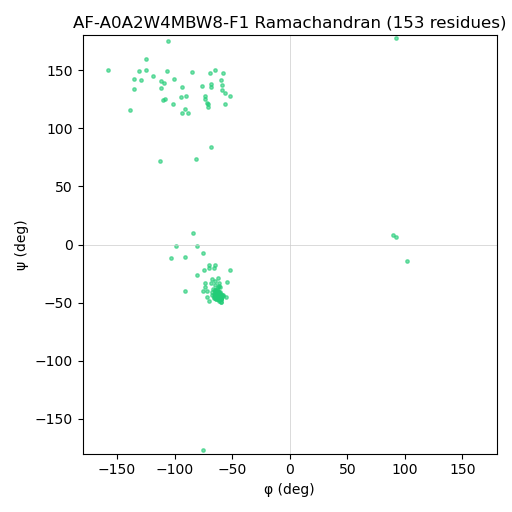2 SER A CA 1
ATO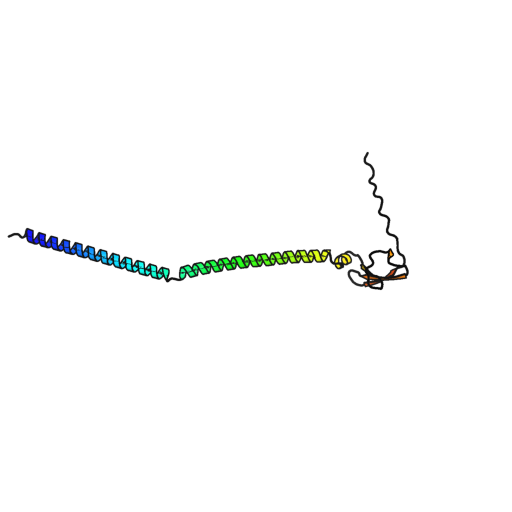M 715 C C . SER A 1 92 ? -29.359 1.702 39.278 1.00 46.00 92 SER A C 1
ATOM 717 O O . SER A 1 92 ? -28.954 2.722 39.841 1.00 46.00 92 SER A O 1
ATOM 719 N N . PRO A 1 93 ? -30.267 0.892 39.864 1.00 54.59 93 PRO A N 1
ATOM 720 C CA . PRO A 1 93 ? -30.810 1.102 41.214 1.00 54.59 93 PRO A CA 1
ATOM 721 C C . PRO A 1 93 ? -29.726 1.287 42.290 1.00 54.59 93 PRO A C 1
ATOM 723 O O . PRO A 1 93 ? -29.966 1.884 43.336 1.00 54.59 93 PRO A O 1
ATOM 726 N N . LEU A 1 94 ? -28.507 0.802 42.025 1.00 51.81 94 LEU A N 1
ATOM 727 C CA . LEU A 1 94 ? -27.339 0.970 42.885 1.00 51.81 94 LEU A CA 1
ATOM 728 C C . LEU A 1 94 ? -26.834 2.425 42.939 1.00 51.81 94 LEU A C 1
ATOM 730 O O . LEU A 1 94 ? -26.350 2.859 43.981 1.00 51.81 94 LEU A O 1
ATOM 734 N N . ALA A 1 95 ? -26.958 3.186 41.846 1.00 50.41 95 ALA A N 1
ATOM 735 C CA . ALA A 1 95 ? -26.574 4.598 41.801 1.00 50.41 95 ALA A CA 1
ATOM 736 C C . ALA A 1 95 ? -27.573 5.482 42.562 1.00 50.41 95 ALA A C 1
ATOM 738 O O . ALA A 1 95 ? -27.165 6.444 43.213 1.00 50.41 95 ALA A O 1
ATOM 739 N N . THR A 1 96 ? -28.859 5.114 42.562 1.00 54.47 96 THR A N 1
ATOM 740 C CA . THR A 1 96 ? -29.874 5.723 43.436 1.00 54.47 96 THR A CA 1
ATOM 741 C C . THR A 1 96 ? -29.544 5.459 44.906 1.00 54.47 96 THR A C 1
ATOM 743 O O . THR A 1 96 ? -29.524 6.388 45.708 1.00 54.47 96 THR A O 1
ATOM 746 N N . LEU A 1 97 ? -29.158 4.226 45.257 1.00 55.16 97 LEU A N 1
ATOM 747 C CA . LEU A 1 97 ? -28.735 3.883 46.621 1.00 55.16 97 LEU A CA 1
ATOM 748 C C . LEU A 1 97 ? -27.473 4.646 47.075 1.00 55.16 97 LEU A C 1
ATOM 750 O O . LEU A 1 97 ? -27.372 5.043 48.235 1.00 55.16 97 LEU A O 1
ATOM 754 N N . GLN A 1 98 ? -26.506 4.884 46.181 1.00 52.78 98 GLN A N 1
ATOM 755 C CA . GLN A 1 98 ? -25.277 5.626 46.508 1.00 52.78 98 GLN A CA 1
ATOM 756 C C . GLN A 1 98 ? -25.489 7.125 46.763 1.00 52.78 98 GLN A C 1
ATOM 758 O O . GLN A 1 98 ? -24.635 7.749 47.388 1.00 52.78 98 GLN A O 1
ATOM 763 N N . ARG A 1 99 ? -26.619 7.699 46.338 1.00 56.38 99 ARG A N 1
ATOM 764 C CA . ARG A 1 99 ? -26.992 9.094 46.636 1.00 56.38 99 ARG A CA 1
ATOM 765 C C . ARG A 1 99 ? -27.668 9.267 48.004 1.00 56.38 99 ARG A C 1
ATOM 767 O O . ARG A 1 99 ? -28.176 10.343 48.288 1.00 56.38 99 ARG A O 1
ATOM 774 N N . GLY A 1 100 ? -27.661 8.230 48.846 1.00 59.81 100 GLY A N 1
ATOM 775 C CA . GLY A 1 100 ? -28.225 8.267 50.200 1.00 59.81 100 GLY A CA 1
ATOM 776 C C . GLY A 1 100 ? -29.687 7.825 50.291 1.00 59.81 100 GLY A C 1
ATOM 777 O O . GLY A 1 100 ? -30.273 7.905 51.365 1.00 59.81 100 GLY A O 1
ATOM 778 N N . TYR A 1 101 ? -30.271 7.327 49.199 1.00 64.00 101 TYR A N 1
ATOM 779 C CA . TYR A 1 101 ? -31.626 6.779 49.202 1.00 64.00 101 TYR A CA 1
ATOM 780 C C . TYR A 1 101 ? -31.616 5.306 49.632 1.00 64.00 101 TYR A C 1
ATOM 782 O O . TYR A 1 101 ? -30.663 4.572 49.366 1.00 64.00 101 TYR A O 1
ATOM 790 N N . ALA A 1 102 ? -32.688 4.860 50.283 1.00 70.44 102 ALA A N 1
ATOM 791 C CA . ALA A 1 102 ? -32.911 3.460 50.627 1.00 70.44 102 ALA A CA 1
ATOM 792 C C . ALA A 1 102 ? -34.089 2.913 49.815 1.00 70.44 102 ALA A C 1
ATOM 794 O O . ALA A 1 102 ? -35.089 3.603 49.634 1.00 70.44 102 ALA A O 1
ATOM 795 N N . ILE A 1 103 ? -33.987 1.670 49.343 1.00 77.44 103 ILE A N 1
ATOM 796 C CA . ILE A 1 103 ? -35.131 0.966 48.749 1.00 77.44 103 ILE A CA 1
ATOM 797 C C . ILE A 1 103 ? -35.822 0.213 49.878 1.00 77.44 103 ILE A C 1
ATOM 799 O O . ILE A 1 103 ? -35.209 -0.675 50.477 1.00 77.44 103 ILE A O 1
ATOM 803 N N . VAL A 1 104 ? -37.067 0.577 50.170 1.00 79.88 104 VAL A N 1
ATOM 804 C CA . VAL A 1 104 ? -37.882 -0.083 51.193 1.00 79.88 104 VAL A CA 1
ATOM 805 C C . VAL A 1 104 ? -38.731 -1.167 50.532 1.00 79.88 104 VAL A C 1
ATOM 807 O O . VAL A 1 104 ? -39.287 -0.970 49.452 1.00 79.88 104 VAL A O 1
ATOM 810 N N . SER A 1 105 ? -38.792 -2.339 51.150 1.00 84.38 105 SER A N 1
ATOM 811 C CA . SER A 1 105 ? -39.587 -3.475 50.687 1.00 84.38 105 SER A CA 1
ATOM 812 C C . SER A 1 105 ? -40.419 -4.050 51.827 1.00 84.38 105 SER A C 1
ATOM 814 O O . SER A 1 105 ? -40.015 -3.971 52.991 1.00 84.38 105 SER A O 1
ATOM 816 N N . ASP A 1 106 ? -41.578 -4.607 51.499 1.00 81.25 106 ASP A N 1
ATOM 817 C CA . ASP A 1 106 ? -42.463 -5.254 52.466 1.00 81.25 106 ASP A CA 1
ATOM 818 C C . ASP A 1 106 ? -41.946 -6.648 52.890 1.00 81.25 106 ASP A C 1
ATOM 820 O O . ASP A 1 106 ? -40.879 -7.106 52.468 1.00 81.25 106 ASP A O 1
ATOM 824 N N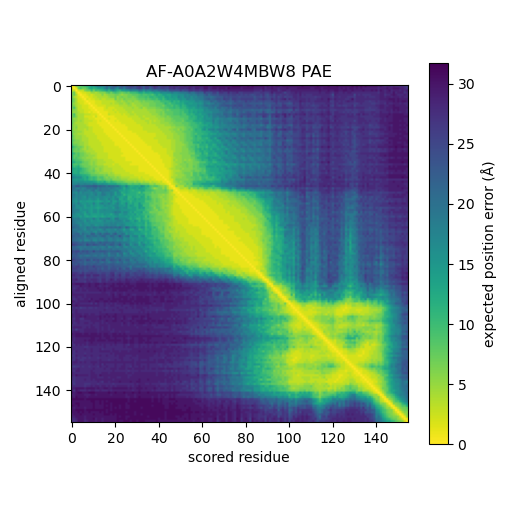 . ALA A 1 107 ? -42.712 -7.350 53.728 1.00 77.06 107 ALA A N 1
ATOM 825 C CA . ALA A 1 107 ? -42.372 -8.698 54.188 1.00 77.06 107 ALA A CA 1
ATOM 826 C C . ALA A 1 107 ? -42.352 -9.758 53.065 1.00 77.06 107 ALA A C 1
ATOM 828 O O . ALA A 1 107 ? -41.771 -10.827 53.252 1.00 77.06 107 ALA A O 1
ATOM 829 N N . THR A 1 108 ? -42.967 -9.470 51.913 1.00 75.88 108 THR A N 1
ATOM 830 C CA . THR A 1 108 ? -42.989 -10.341 50.726 1.00 75.88 108 THR A CA 1
ATOM 831 C C . THR A 1 108 ? -41.828 -10.061 49.768 1.00 75.88 108 THR A C 1
ATOM 833 O O . THR A 1 108 ? -41.549 -10.866 48.879 1.00 75.88 108 THR A O 1
ATOM 836 N N . GLY A 1 109 ? -41.100 -8.961 49.986 1.00 70.38 109 GLY A N 1
ATOM 837 C CA . GLY A 1 109 ? -40.000 -8.505 49.143 1.00 70.38 109 GLY A CA 1
ATOM 838 C C . GLY A 1 109 ? -40.435 -7.573 48.009 1.00 70.38 109 GLY A C 1
ATOM 839 O O . GLY A 1 109 ? -39.605 -7.244 47.157 1.00 70.38 109 GLY A O 1
ATOM 840 N N . ALA A 1 110 ? -41.695 -7.128 47.987 1.00 77.12 110 ALA A N 1
ATOM 841 C CA . ALA A 1 110 ? -42.179 -6.144 47.026 1.00 77.12 110 ALA A CA 1
ATOM 842 C C . ALA A 1 110 ? -41.690 -4.737 47.406 1.00 77.12 110 ALA A C 1
ATOM 844 O O . ALA A 1 110 ? -41.696 -4.359 48.577 1.00 77.12 110 ALA A O 1
ATOM 845 N N . VAL A 1 111 ? -41.236 -3.957 46.419 1.00 80.88 111 VAL A N 1
ATOM 846 C CA . VAL A 1 111 ? -40.754 -2.584 46.639 1.00 80.88 111 VAL A CA 1
ATOM 847 C C . VAL A 1 111 ? -41.935 -1.662 46.914 1.00 80.88 111 VAL A C 1
ATOM 849 O O . VAL A 1 111 ? -42.874 -1.600 46.124 1.00 80.88 111 VAL A O 1
ATOM 852 N N . LEU A 1 112 ? -41.855 -0.924 48.017 1.00 75.88 112 LEU A N 1
ATOM 853 C CA . LEU A 1 112 ? -42.874 0.028 48.435 1.00 75.88 112 LEU A CA 1
ATOM 854 C C . LEU A 1 112 ? -42.585 1.391 47.797 1.00 75.88 112 LEU A C 1
ATOM 856 O O . LEU A 1 112 ? -41.573 2.019 48.104 1.00 75.88 112 LEU A O 1
ATOM 860 N N . SER A 1 113 ? -43.459 1.827 46.889 1.00 74.88 113 SER A N 1
ATOM 861 C CA . SER A 1 113 ? -43.405 3.150 46.246 1.00 74.88 113 SER A CA 1
ATOM 862 C C . SER A 1 113 ? -44.418 4.149 46.809 1.00 74.88 113 SER A C 1
ATOM 864 O O . SER A 1 113 ? -44.324 5.328 46.494 1.00 74.88 113 SER A O 1
ATOM 866 N N . ASP A 1 114 ? -45.376 3.678 47.609 1.00 75.81 114 ASP A N 1
ATOM 867 C CA . ASP A 1 114 ? -46.461 4.462 48.201 1.00 75.81 114 ASP A CA 1
ATOM 868 C C . ASP A 1 114 ? -46.621 4.077 49.683 1.00 75.81 114 ASP A C 1
ATOM 870 O O . ASP A 1 114 ? -46.623 2.890 50.035 1.00 75.81 114 ASP A O 1
ATOM 874 N N . ALA A 1 115 ? -46.741 5.083 50.552 1.00 74.50 115 ALA A N 1
ATOM 875 C CA . ALA A 1 115 ? -46.955 4.911 51.985 1.00 74.50 115 ALA A CA 1
ATOM 876 C C . ALA A 1 115 ? -48.359 4.372 52.322 1.00 74.50 115 ALA A C 1
ATOM 878 O O . ALA A 1 115 ? -48.534 3.780 53.389 1.00 74.50 115 ALA A O 1
ATOM 879 N N . ALA A 1 116 ? -49.344 4.505 51.423 1.00 74.56 116 ALA A N 1
ATOM 880 C CA . ALA A 1 116 ? -50.702 3.982 51.614 1.00 74.56 116 ALA A CA 1
ATOM 881 C C . ALA A 1 116 ? -50.762 2.441 51.667 1.00 74.56 116 ALA A C 1
ATOM 883 O O . ALA A 1 116 ? -51.716 1.869 52.199 1.00 74.56 116 ALA A O 1
ATOM 884 N N . GLY A 1 117 ? -49.735 1.761 51.147 1.00 69.50 117 GLY A N 1
ATOM 885 C CA . GLY A 1 117 ? -49.643 0.301 51.113 1.00 69.50 117 GLY A CA 1
ATOM 886 C C . GLY A 1 117 ? -49.175 -0.360 52.414 1.00 69.50 117 GLY A C 1
ATOM 887 O O . GLY A 1 117 ? -49.077 -1.585 52.450 1.00 69.50 117 GLY A O 1
ATOM 888 N N . VAL A 1 118 ? -48.865 0.407 53.468 1.00 79.19 118 VAL A N 1
ATOM 889 C CA . VAL A 1 118 ? -48.230 -0.115 54.692 1.00 79.19 118 VAL A CA 1
ATOM 890 C C . VAL A 1 118 ? -48.983 0.326 55.941 1.00 79.19 118 VAL A C 1
ATOM 892 O O . VAL A 1 118 ? -49.442 1.465 56.035 1.00 79.19 118 VAL A O 1
ATOM 895 N N . ARG A 1 119 ? -49.101 -0.563 56.931 1.00 79.94 119 ARG A N 1
ATOM 896 C CA . ARG A 1 119 ? -49.786 -0.272 58.195 1.00 79.94 119 ARG A CA 1
ATOM 897 C C . ARG A 1 119 ? -48.792 -0.098 59.347 1.00 79.94 119 ARG A C 1
ATOM 899 O O . ARG A 1 119 ? -47.746 -0.751 59.376 1.00 79.94 119 ARG A O 1
ATOM 906 N N . PRO A 1 120 ? -49.120 0.740 60.349 1.00 83.62 120 PRO A N 1
ATOM 907 C CA . PRO A 1 120 ? -48.390 0.764 61.609 1.00 83.62 120 PRO A CA 1
ATOM 908 C C . PRO A 1 120 ? -48.287 -0.640 62.211 1.00 83.62 120 PRO A C 1
ATOM 910 O O . PRO A 1 120 ? -49.281 -1.346 62.374 1.00 83.62 120 PRO A O 1
ATOM 913 N N . GLY A 1 121 ? -47.069 -1.044 62.546 1.00 81.00 121 GLY A N 1
ATOM 914 C CA . GLY A 1 121 ? -46.741 -2.358 63.072 1.00 81.00 121 GLY A CA 1
ATOM 915 C C . GLY A 1 121 ? -46.133 -3.322 62.052 1.00 81.00 121 GLY A C 1
ATOM 916 O O . GLY A 1 121 ? -45.538 -4.311 62.498 1.00 81.00 121 GLY A O 1
ATOM 917 N N . ASP A 1 122 ? -46.208 -3.029 60.752 1.00 83.62 122 ASP A N 1
ATOM 918 C CA . ASP A 1 122 ? -45.653 -3.883 59.700 1.00 83.62 122 ASP A CA 1
ATOM 919 C C . ASP A 1 122 ? -44.122 -3.887 59.713 1.00 83.62 122 ASP A C 1
ATOM 921 O O . ASP A 1 122 ? -43.466 -2.897 60.056 1.00 83.62 122 ASP A O 1
ATOM 925 N N . ARG A 1 123 ? -43.541 -5.031 59.339 1.00 85.12 123 ARG A N 1
ATOM 926 C CA . ARG A 1 123 ? -42.093 -5.177 59.162 1.00 85.12 123 ARG A CA 1
ATOM 927 C C . ARG A 1 123 ? -41.720 -4.837 57.729 1.00 85.12 123 ARG A C 1
ATOM 929 O O . ARG A 1 123 ? -42.247 -5.434 56.794 1.00 85.12 123 ARG A O 1
ATOM 936 N N . VAL A 1 124 ? -40.752 -3.945 57.584 1.00 86.94 124 VAL A N 1
ATOM 937 C CA . VAL A 1 124 ? -40.194 -3.536 56.298 1.00 86.94 124 VAL A CA 1
ATOM 938 C C . VAL A 1 124 ? -38.685 -3.739 56.292 1.00 86.94 124 VAL A C 1
ATOM 940 O O . VAL A 1 124 ? -38.017 -3.664 57.327 1.00 86.94 124 VAL A O 1
ATOM 943 N N . GLN A 1 125 ? -38.130 -4.006 55.117 1.00 86.19 125 GLN A N 1
ATOM 944 C CA . GLN A 1 125 ? -36.692 -4.109 54.916 1.00 86.19 125 GLN A CA 1
ATOM 945 C C . GLN A 1 125 ? -36.204 -2.918 54.098 1.00 86.19 125 GLN A C 1
ATOM 947 O O . GLN A 1 125 ? -36.672 -2.695 52.987 1.00 86.19 125 GLN A O 1
ATOM 952 N N . ALA A 1 126 ? -35.230 -2.177 54.619 1.00 83.44 126 ALA A N 1
ATOM 953 C CA . ALA A 1 126 ? -34.571 -1.104 53.887 1.00 83.44 126 ALA A CA 1
ATOM 954 C C . ALA A 1 126 ? -33.214 -1.592 53.374 1.00 83.44 126 ALA A C 1
ATOM 956 O O . ALA A 1 126 ? -32.339 -1.999 54.147 1.00 83.44 126 ALA A O 1
ATOM 957 N N . ARG A 1 127 ? -33.024 -1.562 52.056 1.00 81.44 127 ARG A N 1
ATOM 958 C CA . ARG A 1 127 ? -31.733 -1.829 51.420 1.00 81.44 127 ARG A CA 1
ATOM 959 C C . ARG A 1 127 ? -31.011 -0.512 51.170 1.00 81.44 127 ARG A C 1
ATOM 961 O O . ARG A 1 127 ? -31.566 0.378 50.535 1.00 81.44 127 ARG A O 1
ATOM 968 N N . LEU A 1 128 ? -29.772 -0.426 51.647 1.00 75.38 128 LEU A N 1
ATOM 969 C CA . LEU A 1 128 ? -28.878 0.722 51.482 1.00 75.38 128 LEU A CA 1
ATOM 970 C C . LEU A 1 128 ? -27.783 0.411 50.452 1.00 75.38 128 LEU A C 1
ATOM 972 O O . LEU A 1 128 ? -27.639 -0.728 50.004 1.00 75.38 128 LEU A O 1
ATOM 976 N N . ALA A 1 129 ? -26.955 1.409 50.122 1.00 68.44 129 ALA A N 1
ATOM 977 C CA . ALA A 1 129 ? -25.759 1.218 49.292 1.00 68.44 129 ALA A CA 1
ATOM 978 C C . ALA A 1 129 ? -24.820 0.126 49.835 1.00 68.44 129 ALA A C 1
ATOM 980 O O . ALA A 1 129 ? -24.148 -0.559 49.064 1.00 68.44 129 ALA A O 1
ATOM 981 N N . ARG A 1 130 ? -24.770 -0.041 51.163 1.00 74.06 130 ARG A N 1
ATOM 982 C CA . ARG A 1 130 ? -24.062 -1.131 51.837 1.00 74.06 130 ARG A CA 1
ATOM 983 C C . ARG A 1 130 ? -24.920 -1.649 52.986 1.00 74.06 130 ARG A C 1
ATOM 985 O O . ARG A 1 130 ? -25.166 -0.927 53.944 1.00 74.06 130 ARG A O 1
ATOM 992 N N . GLY A 1 131 ? -25.343 -2.905 52.891 1.00 77.25 131 GLY A N 1
ATOM 993 C CA . GLY A 1 131 ? -26.107 -3.577 53.941 1.00 77.25 131 GLY A CA 1
ATOM 994 C C . GLY A 1 131 ? -27.628 -3.485 53.793 1.00 77.25 131 GLY A C 1
ATOM 995 O O . GLY A 1 131 ? -28.170 -2.908 52.847 1.00 77.25 131 GLY A O 1
ATOM 996 N N . ARG A 1 132 ? -28.316 -4.138 54.733 1.00 84.44 132 ARG A N 1
ATOM 997 C CA . ARG A 1 132 ? -29.777 -4.209 54.835 1.00 84.44 132 ARG A CA 1
ATOM 998 C C . ARG A 1 132 ? -30.183 -3.974 56.284 1.00 84.44 132 ARG A C 1
ATOM 1000 O O . ARG A 1 132 ? -29.504 -4.449 57.190 1.00 84.44 132 ARG A O 1
ATOM 1007 N N . LEU A 1 133 ? -31.292 -3.277 56.471 1.00 83.81 133 LEU A N 1
ATOM 1008 C CA . LEU A 1 133 ? -31.890 -2.970 57.763 1.00 83.81 133 LEU A CA 1
ATOM 1009 C C . LEU A 1 133 ? -33.286 -3.585 57.802 1.00 83.81 133 LEU A C 1
ATOM 1011 O O . LEU A 1 133 ? -33.979 -3.593 56.786 1.00 83.81 133 LEU A O 1
ATOM 1015 N N . VAL A 1 134 ? -33.713 -4.057 58.967 1.00 86.75 134 VAL A N 1
ATOM 1016 C CA . VAL A 1 134 ? -35.114 -4.412 59.212 1.00 86.75 134 VAL A CA 1
ATOM 1017 C C . VAL A 1 134 ? -35.683 -3.356 60.144 1.00 86.75 134 VAL A C 1
ATOM 1019 O O . VAL A 1 134 ? -35.114 -3.107 61.205 1.00 86.75 134 VAL A O 1
ATOM 1022 N N . ALA A 1 135 ? -36.781 -2.735 59.735 1.00 84.06 135 ALA A N 1
ATOM 1023 C CA . ALA A 1 135 ? -37.476 -1.716 60.504 1.00 84.06 135 ALA A CA 1
ATOM 1024 C C . ALA A 1 135 ? -38.944 -2.103 60.685 1.00 84.06 135 ALA A C 1
ATOM 1026 O O . ALA A 1 135 ? -39.491 -2.931 59.951 1.00 84.06 135 ALA A O 1
ATOM 1027 N N . ARG A 1 136 ? -39.581 -1.505 61.688 1.00 88.31 136 ARG A N 1
ATOM 1028 C CA . ARG A 1 136 ? -41.018 -1.619 61.912 1.00 88.31 136 ARG A CA 1
ATOM 1029 C C . ARG A 1 136 ? -41.649 -0.262 61.649 1.00 88.31 136 ARG A C 1
ATOM 1031 O O . ARG A 1 136 ? -41.115 0.745 62.104 1.00 88.31 136 ARG A O 1
ATOM 1038 N N . VAL A 1 137 ? -42.753 -0.233 60.913 1.00 86.00 137 VAL A N 1
ATOM 1039 C CA . VAL A 1 137 ? -43.472 1.015 60.642 1.00 86.00 137 VAL A CA 1
ATOM 1040 C C . VAL A 1 137 ? -44.162 1.470 61.920 1.00 86.00 137 VAL A C 1
ATOM 1042 O O . VAL A 1 137 ? -44.966 0.733 62.480 1.00 86.00 137 VAL A O 1
ATOM 1045 N N . GLU A 1 138 ? -43.847 2.670 62.396 1.00 85.50 138 GLU A N 1
ATOM 1046 C CA . GLU A 1 138 ? -44.490 3.244 63.587 1.00 85.50 138 GLU A CA 1
ATOM 1047 C C . GLU A 1 138 ? -45.724 4.072 63.222 1.00 85.50 138 GLU A C 1
ATOM 1049 O O . GLU A 1 138 ? -46.748 3.993 63.894 1.00 85.50 138 GLU A O 1
ATOM 1054 N N . ARG A 1 139 ? -45.642 4.842 62.133 1.00 82.62 139 ARG A N 1
ATOM 1055 C CA . ARG A 1 139 ? -46.735 5.655 61.591 1.00 82.62 139 ARG A CA 1
ATOM 1056 C C . ARG A 1 139 ? -46.495 5.940 60.111 1.00 82.62 139 ARG A C 1
ATOM 1058 O O . ARG A 1 139 ? -45.343 6.044 59.693 1.00 82.62 139 ARG A O 1
ATOM 1065 N N . THR A 1 140 ? -47.566 6.101 59.346 1.00 81.81 140 THR A N 1
ATOM 1066 C CA . THR A 1 140 ? -47.531 6.662 57.990 1.00 81.81 140 THR A CA 1
ATOM 1067 C C . THR A 1 140 ? -47.957 8.126 58.054 1.00 81.81 140 THR A C 1
ATOM 1069 O O . THR A 1 140 ? -48.801 8.497 58.872 1.00 81.81 140 THR A O 1
ATOM 1072 N N . LEU A 1 141 ? -47.322 8.974 57.248 1.00 79.44 141 LEU A N 1
ATOM 1073 C CA . LEU A 1 141 ? -47.688 10.381 57.108 1.00 79.44 141 LEU A CA 1
ATOM 1074 C C . LEU A 1 141 ? -48.306 10.556 55.715 1.00 79.44 141 LEU A C 1
ATOM 1076 O O . LEU A 1 141 ? -47.807 9.929 54.779 1.00 79.44 141 LEU A O 1
ATOM 1080 N N . PRO A 1 142 ? -49.390 11.335 55.574 1.00 73.06 142 PRO A N 1
ATOM 1081 C CA . PRO A 1 142 ? -49.903 11.698 54.260 1.00 73.06 142 PRO A CA 1
ATOM 1082 C C . PRO A 1 142 ? -48.881 12.566 53.516 1.00 73.06 142 PRO A C 1
ATOM 1084 O O . PRO A 1 142 ? -48.122 13.300 54.153 1.00 73.06 142 PRO A O 1
ATOM 1087 N N . ASP A 1 143 ? -48.871 12.473 52.185 1.00 68.50 143 ASP A N 1
ATOM 1088 C CA . ASP A 1 143 ? -48.063 13.357 51.342 1.00 68.50 143 ASP A CA 1
ATOM 1089 C C . ASP A 1 143 ? -48.464 14.819 51.584 1.00 68.50 143 ASP A C 1
ATOM 1091 O O . ASP A 1 143 ? -49.655 15.138 51.677 1.00 68.50 143 ASP A O 1
ATOM 1095 N N . ASP A 1 144 ? -47.469 15.706 51.688 1.00 63.22 144 ASP A N 1
ATOM 1096 C CA . ASP A 1 144 ? -47.717 17.148 51.732 1.00 63.22 144 ASP A CA 1
ATOM 1097 C C . ASP A 1 144 ? -48.457 17.565 50.447 1.00 63.22 144 ASP A C 1
ATOM 1099 O O . ASP A 1 144 ? -48.050 17.166 49.347 1.00 63.22 144 ASP A O 1
ATOM 1103 N N . PRO A 1 145 ? -49.542 18.359 50.539 1.00 58.66 145 PRO A N 1
ATOM 1104 C CA . PRO A 1 145 ? -50.202 18.870 49.348 1.00 58.66 145 PRO A CA 1
ATOM 1105 C C . PRO A 1 145 ? -49.207 19.719 48.538 1.00 58.66 145 PRO A C 1
ATOM 1107 O O . PRO A 1 145 ? -48.407 20.449 49.130 1.00 58.66 145 PRO A O 1
ATOM 1110 N N . PRO A 1 146 ? -49.233 19.650 47.193 1.00 55.38 146 PRO A N 1
ATOM 1111 C CA . PRO A 1 146 ? -48.368 20.476 46.362 1.00 55.38 146 PRO A CA 1
ATOM 1112 C C . PRO A 1 146 ? -48.605 21.951 46.701 1.00 55.38 146 PRO A C 1
ATOM 1114 O O . PRO A 1 146 ? -49.733 22.436 46.627 1.00 55.38 146 PRO A O 1
ATOM 1117 N N . GLY A 1 147 ? -47.536 22.632 47.122 1.00 52.91 147 GLY A N 1
ATOM 1118 C CA . GLY A 1 147 ? -47.561 24.042 47.489 1.00 52.91 147 GLY A CA 1
ATOM 1119 C C . GLY A 1 147 ? -48.086 24.905 46.344 1.00 52.91 147 GLY A C 1
ATOM 1120 O O . GLY A 1 147 ? -47.647 24.784 45.202 1.00 52.91 147 GLY A O 1
ATOM 1121 N N . ASP A 1 148 ? -49.046 25.759 46.682 1.00 58.72 148 ASP A N 1
ATOM 1122 C CA . ASP A 1 148 ? -49.619 26.800 45.837 1.00 58.72 148 ASP A CA 1
ATOM 1123 C C . ASP A 1 148 ? -48.570 27.900 45.587 1.00 58.72 148 ASP A C 1
ATOM 1125 O O . ASP A 1 148 ? -48.509 28.896 46.304 1.00 58.72 148 ASP A O 1
ATOM 1129 N N . ASP A 1 149 ? -47.699 27.703 44.592 1.00 57.75 149 ASP A N 1
ATOM 1130 C CA . ASP A 1 149 ? -46.857 28.771 44.036 1.00 57.75 149 ASP A CA 1
ATOM 1131 C C . ASP A 1 149 ? -47.688 29.590 43.030 1.00 57.75 149 ASP A C 1
ATOM 1133 O O . ASP A 1 149 ? -47.530 29.504 41.808 1.00 57.75 149 ASP A O 1
ATOM 1137 N N . ALA A 1 150 ? -48.604 30.407 43.553 1.00 58.78 150 ALA A N 1
ATOM 1138 C CA . ALA A 1 150 ? -49.157 31.537 42.819 1.00 58.78 150 ALA A CA 1
ATOM 1139 C C . ALA A 1 150 ? -48.065 32.625 42.690 1.00 58.78 150 ALA A C 1
ATOM 1141 O O . ALA A 1 150 ? -47.573 33.115 43.711 1.00 58.78 150 ALA A O 1
ATOM 1142 N N . PRO A 1 151 ? -47.652 33.042 41.477 1.00 67.12 151 PRO A N 1
ATOM 1143 C CA . PRO A 1 151 ? -46.658 34.102 41.343 1.00 67.12 151 PRO A CA 1
ATOM 1144 C C . PRO A 1 151 ? -47.248 35.452 41.799 1.00 67.12 151 PRO A C 1
ATOM 1146 O O . PRO A 1 151 ? -48.370 35.788 41.405 1.00 67.12 151 PRO A O 1
ATOM 1149 N N . PRO A 1 152 ? -46.521 36.264 42.593 1.00 60.88 152 PRO A N 1
ATOM 1150 C CA . PRO A 1 152 ? -46.987 37.589 42.972 1.00 60.88 152 PRO A CA 1
ATOM 1151 C C . PRO A 1 152 ? -46.992 38.522 41.753 1.00 60.88 152 PRO A C 1
ATOM 1153 O O . PRO A 1 152 ? -46.088 38.505 40.915 1.00 60.88 152 PRO A O 1
ATOM 1156 N N . GLY A 1 153 ? -48.059 39.317 41.664 1.00 52.69 153 GLY A N 1
ATOM 1157 C CA . GLY A 1 153 ? -48.376 40.187 40.541 1.00 52.69 153 GLY A CA 1
ATOM 1158 C C . GLY A 1 153 ? -47.299 41.216 40.208 1.00 52.69 153 GLY A C 1
ATOM 1159 O O . GLY A 1 153 ? -46.603 41.748 41.069 1.00 52.69 153 GLY A O 1
ATOM 1160 N N . THR A 1 154 ? -47.205 41.514 38.916 1.00 53.03 154 THR A N 1
ATOM 1161 C CA . THR A 1 154 ? -46.486 42.672 38.391 1.00 53.03 154 THR A CA 1
ATOM 1162 C C . THR A 1 154 ? -47.482 43.818 38.236 1.00 53.03 154 THR A C 1
ATOM 1164 O O . THR A 1 154 ? -48.392 43.734 37.410 1.00 53.03 154 THR A O 1
ATOM 1167 N N . SER A 1 155 ? -47.332 44.881 39.021 1.00 56.03 155 SER A N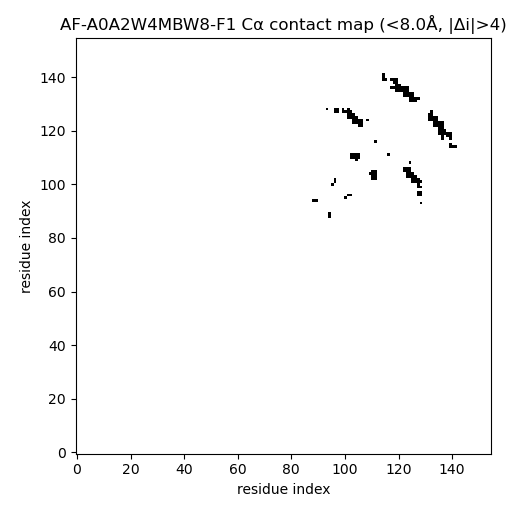 1
ATOM 1168 C CA . SER A 1 155 ? -47.770 46.245 38.690 1.00 56.03 155 SER A CA 1
ATOM 1169 C C . SER A 1 155 ? -46.965 47.231 39.516 1.00 56.03 155 SER A C 1
ATOM 1171 O O . SER A 1 155 ? -46.836 46.988 40.735 1.00 56.03 155 SER A O 1
#

pLDDT: mean 81.88, std 14.62, range [46.0, 98.25]

Secondary structure (DSSP, 8-state):
--HHHHHHHHHHHHHHHHHHHHHHHHHHHHHHHHHHHHHHHHHHHH--HHHHHHHHHHHHHHHHHHHHHHHHHHHHHHHHHHHHHHHHHHH-HHHHHHTT--EEE-TTS-B---GGG--TT-EEEEE-SS-EEEEE-----PPPPPP--PPPP--